Protein AF-A0A925H228-F1 (afdb_monomer_lite)

Foldseek 3Di:
DPDPDDDPDPVSNVVVVVVVVVVVVVVVVVQVVVQPPPDDQWGPQDPVVRDIDGNVVVVVVVVPDDDDDDDDDDDDDDDDPPDDPDDDPPDDDPVNVVVVVVVPDDDDDDDDD

Radius of gyration: 24.01 Å; chains: 1; bounding box: 73×30×55 Å

Sequence (113 aa):
FGSPKTPVFLEAMLLHQLDTLDSRMECMRGFLQKDRLVEGCWTGYNTTLERSFLKKAKYLEELEKPAPVQQTAGDTTVHVPVLKPAPPPKNGSAFADKLRGALRTEPYLRTEP

pLDDT: mean 72.55, std 17.24, range [35.56, 94.06]

Secondary structure (DSSP, 8-state):
---SSPP-SHHHHHHHHHHHHHHHHHHHHHHHHHGGGS-SSBPPPBTTTTB--B-HHHHHHHHHSPPPP----------------PPPPS---HHHHHHHHHHH---------

Structure (mmCIF, N/CA/C/O backbone):
data_AF-A0A925H228-F1
#
_entry.id   AF-A0A925H228-F1
#
loop_
_atom_site.group_PDB
_atom_site.id
_atom_site.type_symbol
_atom_site.label_atom_id
_atom_site.label_alt_id
_atom_site.label_comp_id
_atom_site.label_asym_id
_atom_site.label_entity_id
_atom_site.label_seq_id
_atom_site.pdbx_PDB_ins_code
_atom_site.Cartn_x
_atom_site.Cartn_y
_atom_site.Cartn_z
_atom_site.occupancy
_atom_site.B_iso_or_equiv
_atom_site.auth_seq_id
_atom_site.auth_comp_id
_atom_site.auth_asym_id
_atom_site.auth_atom_id
_atom_site.pdbx_PDB_model_num
ATOM 1 N N . PHE A 1 1 ? -3.306 1.094 -19.401 1.00 52.25 1 PHE A N 1
ATOM 2 C CA . PHE A 1 1 ? -2.448 -0.077 -19.669 1.00 52.25 1 PHE A CA 1
ATOM 3 C C . PHE A 1 1 ? -1.755 0.138 -21.012 1.00 52.25 1 PHE A C 1
ATOM 5 O O . PHE A 1 1 ? -2.177 -0.378 -22.038 1.00 52.25 1 PHE A O 1
ATOM 12 N N . GLY A 1 2 ? -0.789 1.057 -21.028 1.00 68.94 2 GLY A N 1
ATOM 13 C CA . GLY A 1 2 ? -0.068 1.470 -22.231 1.00 68.94 2 GLY A CA 1
ATOM 14 C C . GLY A 1 2 ? 1.305 0.811 -22.255 1.00 68.94 2 GLY A C 1
ATOM 15 O O . GLY A 1 2 ? 1.993 0.828 -21.243 1.00 68.94 2 GLY A O 1
ATOM 16 N N . SER A 1 3 ? 1.668 0.261 -23.415 1.00 55.19 3 SER A N 1
ATOM 17 C CA . SER A 1 3 ? 2.819 -0.608 -23.702 1.00 55.19 3 SER A CA 1
ATOM 18 C C . SER A 1 3 ? 2.706 -2.049 -23.162 1.00 55.19 3 SER A C 1
ATOM 20 O O . SER A 1 3 ? 2.914 -2.282 -21.977 1.00 55.19 3 SER A O 1
ATOM 22 N N . PRO A 1 4 ? 2.457 -3.052 -24.033 1.00 70.56 4 PRO A N 1
ATOM 23 C CA . PRO A 1 4 ? 2.530 -4.475 -23.680 1.00 70.56 4 PRO A CA 1
ATOM 24 C C . PRO A 1 4 ? 3.973 -4.977 -23.489 1.00 70.56 4 PRO A C 1
ATOM 26 O O . PRO A 1 4 ? 4.179 -6.154 -23.202 1.00 70.56 4 PRO A O 1
ATOM 29 N N . LYS A 1 5 ? 4.986 -4.119 -23.690 1.00 69.06 5 LYS A N 1
ATOM 30 C CA . LYS A 1 5 ? 6.390 -4.464 -23.453 1.00 69.06 5 LYS A CA 1
ATOM 31 C C . LYS A 1 5 ? 6.749 -4.223 -21.993 1.00 69.06 5 LYS A C 1
ATOM 33 O O . LYS A 1 5 ? 6.709 -3.085 -21.527 1.00 69.06 5 LYS A O 1
ATOM 38 N N . THR A 1 6 ? 7.171 -5.292 -21.324 1.00 68.44 6 THR A N 1
ATOM 39 C CA . THR A 1 6 ? 7.819 -5.237 -20.014 1.00 68.44 6 THR A CA 1
ATOM 40 C C . THR A 1 6 ? 9.039 -4.312 -20.085 1.00 68.44 6 THR A C 1
ATOM 42 O O . THR A 1 6 ? 9.808 -4.410 -21.048 1.00 68.44 6 THR A O 1
ATOM 45 N N . PRO A 1 7 ? 9.229 -3.398 -19.118 1.00 79.38 7 PRO A N 1
ATOM 46 C CA . PRO A 1 7 ? 10.417 -2.555 -19.079 1.00 79.38 7 PRO A CA 1
ATOM 47 C C . PRO A 1 7 ? 11.682 -3.422 -19.018 1.00 79.38 7 PRO A C 1
ATOM 49 O O . PRO A 1 7 ? 11.777 -4.327 -18.195 1.00 79.38 7 PRO A O 1
ATOM 52 N N . VAL A 1 8 ? 12.640 -3.153 -19.910 1.00 82.12 8 VAL A N 1
ATOM 53 C CA . VAL A 1 8 ? 13.906 -3.910 -20.023 1.00 82.12 8 VAL A CA 1
ATOM 54 C C . VAL A 1 8 ? 15.065 -3.181 -19.325 1.00 82.12 8 VAL A C 1
ATOM 56 O O . VAL A 1 8 ? 16.077 -3.789 -18.995 1.00 82.12 8 VAL A O 1
ATOM 59 N N . PHE A 1 9 ? 14.906 -1.880 -19.062 1.00 83.62 9 PHE A N 1
ATOM 60 C CA . PHE A 1 9 ? 15.854 -1.075 -18.290 1.00 83.62 9 PHE A CA 1
ATOM 61 C C . PHE A 1 9 ? 15.573 -1.191 -16.790 1.00 83.62 9 PHE A C 1
ATOM 63 O O . PHE A 1 9 ? 14.410 -1.246 -16.375 1.00 83.62 9 PHE A O 1
ATOM 70 N N . LEU A 1 10 ? 16.632 -1.182 -15.978 1.00 87.56 10 LEU A N 1
ATOM 71 C CA . LEU A 1 10 ? 16.542 -1.344 -14.524 1.00 87.56 10 LEU A CA 1
ATOM 72 C C . LEU A 1 10 ? 15.731 -0.216 -13.873 1.00 87.56 10 LEU A C 1
ATOM 74 O O . LEU A 1 10 ? 14.89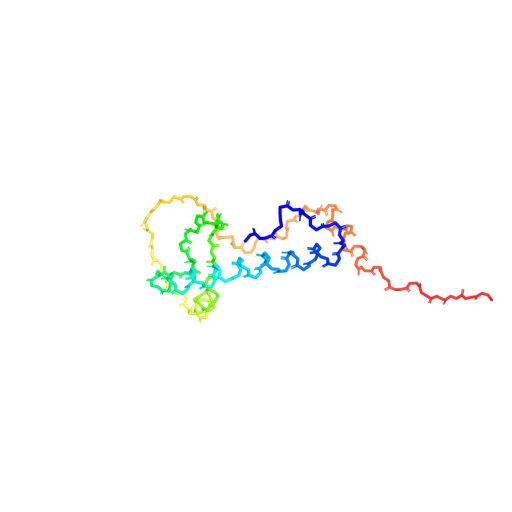2 -0.471 -13.009 1.00 87.56 10 LEU A O 1
ATOM 78 N N . GLU A 1 11 ? 15.921 1.017 -14.334 1.00 88.62 11 GLU A N 1
ATOM 79 C CA . GLU A 1 11 ? 15.226 2.208 -13.841 1.00 88.62 11 GLU A CA 1
ATOM 80 C C . GLU A 1 11 ? 13.722 2.130 -14.131 1.00 88.62 11 GLU A C 1
ATOM 82 O O . GLU A 1 11 ? 12.892 2.437 -13.275 1.00 88.62 11 GLU A O 1
ATOM 87 N N . ALA A 1 12 ? 13.358 1.657 -15.326 1.00 88.00 12 ALA A N 1
ATOM 88 C CA . ALA A 1 12 ? 11.966 1.499 -15.733 1.00 88.00 12 ALA A CA 1
ATOM 89 C C . ALA A 1 12 ? 11.283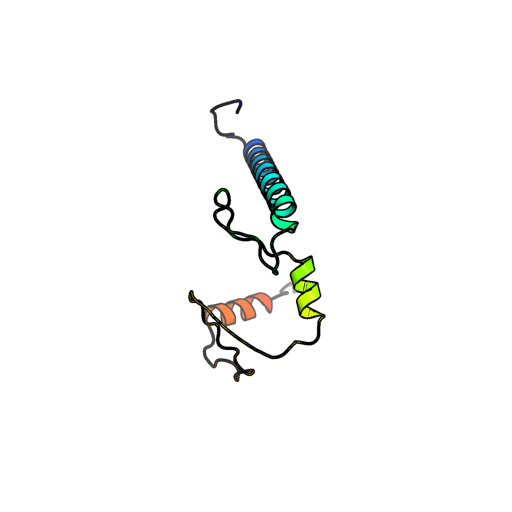 0.322 -15.011 1.00 88.00 12 ALA A C 1
ATOM 91 O O . ALA A 1 12 ? 10.098 0.407 -14.687 1.00 88.00 12 ALA A O 1
ATOM 92 N N . MET A 1 13 ? 12.023 -0.754 -14.717 1.00 87.69 13 MET A N 1
ATOM 93 C CA . MET A 1 13 ? 11.528 -1.871 -13.907 1.00 87.69 13 MET A CA 1
ATOM 94 C C . MET A 1 13 ? 11.228 -1.421 -12.472 1.00 87.69 13 MET A C 1
ATOM 96 O O . MET A 1 13 ? 10.160 -1.732 -11.943 1.00 87.69 13 MET A O 1
ATOM 100 N N . LEU A 1 14 ? 12.132 -0.647 -11.861 1.00 89.88 14 LEU A N 1
ATOM 101 C CA . LEU A 1 14 ? 11.921 -0.077 -10.530 1.00 89.88 14 LEU A CA 1
ATOM 102 C C . LEU A 1 14 ? 10.683 0.824 -10.507 1.00 89.88 14 LEU A C 1
ATOM 104 O O . LEU A 1 14 ? 9.822 0.662 -9.643 1.00 89.88 14 LEU A O 1
ATOM 108 N N . LEU A 1 15 ? 10.571 1.738 -11.472 1.00 89.44 15 LEU A N 1
ATOM 109 C CA . LEU A 1 15 ? 9.442 2.662 -11.547 1.00 89.44 15 LEU A CA 1
ATOM 110 C C . LEU A 1 15 ? 8.108 1.924 -11.722 1.00 89.44 15 LEU A C 1
ATOM 112 O O . LEU A 1 15 ? 7.134 2.252 -11.049 1.00 89.44 15 LEU A O 1
ATOM 116 N N . HIS A 1 16 ? 8.071 0.889 -12.562 1.00 89.44 16 HIS A N 1
ATOM 117 C CA . HIS A 1 16 ? 6.884 0.050 -12.725 1.00 89.44 16 HIS A CA 1
ATOM 118 C C . HIS A 1 16 ? 6.500 -0.685 -11.433 1.00 89.44 16 HIS A C 1
ATOM 120 O O . HIS A 1 16 ? 5.316 -0.802 -11.102 1.00 89.44 16 HIS A O 1
ATOM 126 N N . GLN A 1 17 ? 7.490 -1.166 -10.678 1.00 90.56 17 GLN A N 1
ATOM 127 C CA . GLN A 1 17 ? 7.222 -1.805 -9.396 1.00 90.56 17 GLN A CA 1
ATOM 128 C C . GLN A 1 17 ? 6.658 -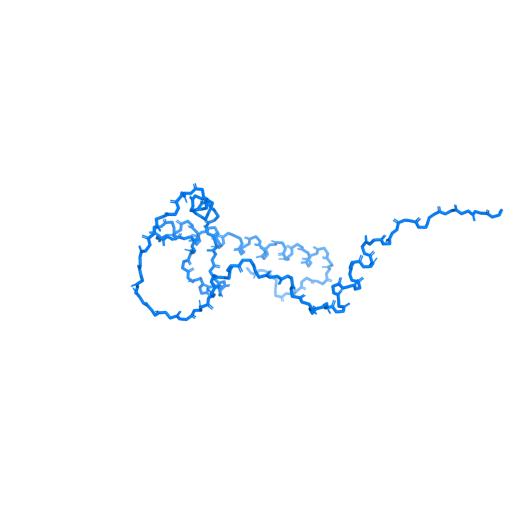0.804 -8.384 1.00 90.56 17 GLN A C 1
ATOM 130 O O . GLN A 1 17 ? 5.727 -1.153 -7.660 1.00 90.56 17 GLN A O 1
ATOM 135 N N . LEU A 1 18 ? 7.177 0.426 -8.356 1.00 94.06 18 LEU A N 1
ATOM 136 C CA . LEU A 1 18 ? 6.656 1.499 -7.508 1.00 94.06 18 LEU A CA 1
ATOM 137 C C . LEU A 1 18 ? 5.211 1.862 -7.874 1.00 94.06 18 LEU A C 1
ATOM 139 O O . LEU A 1 18 ? 4.373 1.931 -6.981 1.00 94.06 18 LEU A O 1
ATOM 143 N N . ASP A 1 19 ? 4.899 1.982 -9.163 1.00 91.12 19 ASP A N 1
ATOM 144 C CA . ASP A 1 19 ? 3.536 2.224 -9.663 1.00 91.12 19 ASP A CA 1
ATOM 145 C C . ASP A 1 19 ? 2.561 1.097 -9.268 1.00 91.12 19 ASP A C 1
ATOM 147 O O . ASP A 1 19 ? 1.454 1.327 -8.771 1.00 91.12 19 ASP A O 1
ATOM 151 N N . THR A 1 20 ? 3.012 -0.155 -9.393 1.00 89.94 20 THR A N 1
ATOM 152 C CA . THR A 1 20 ? 2.230 -1.330 -8.980 1.00 89.94 20 THR A CA 1
ATOM 153 C C . THR A 1 20 ? 1.987 -1.340 -7.471 1.00 89.94 20 THR A C 1
ATOM 155 O O . THR A 1 20 ? 0.897 -1.696 -7.014 1.00 89.94 20 THR A O 1
ATOM 158 N N . LEU A 1 2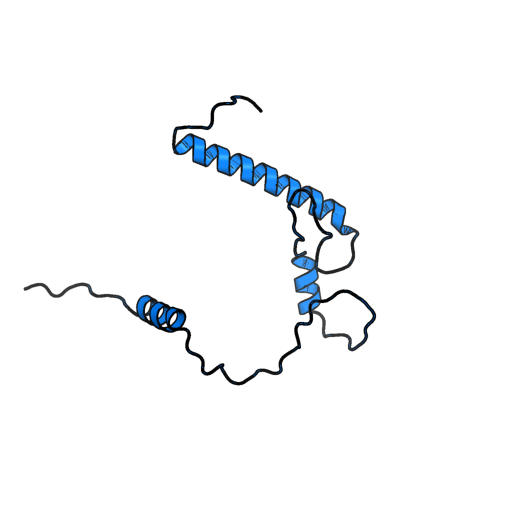1 ? 2.996 -0.976 -6.677 1.00 93.56 21 LEU A N 1
ATOM 159 C CA . LEU A 1 21 ? 2.862 -0.885 -5.225 1.00 93.56 21 LEU A CA 1
ATOM 160 C C . LEU A 1 21 ? 1.897 0.232 -4.830 1.00 93.56 21 LEU A C 1
ATOM 162 O O . LEU A 1 21 ? 1.047 -0.003 -3.971 1.00 93.56 21 LEU A O 1
ATOM 166 N N . ASP A 1 22 ? 1.971 1.386 -5.487 1.00 92.12 22 ASP A N 1
ATOM 167 C CA . ASP A 1 22 ? 1.071 2.513 -5.245 1.00 92.12 22 ASP A CA 1
ATOM 168 C C . ASP A 1 22 ? -0.391 2.134 -5.512 1.00 92.12 22 ASP A C 1
ATOM 170 O O . ASP A 1 22 ? -1.244 2.225 -4.624 1.00 92.12 22 ASP A O 1
ATOM 174 N N . SER A 1 23 ? -0.658 1.529 -6.672 1.00 92.31 23 SER A N 1
ATOM 175 C CA . SER A 1 23 ? -1.994 1.029 -7.021 1.00 92.31 23 SER A CA 1
ATOM 176 C C . SER A 1 23 ? -2.536 0.020 -5.994 1.00 92.31 23 SER A C 1
ATOM 178 O O . SER A 1 23 ? -3.725 0.032 -5.652 1.00 92.31 23 SER A O 1
ATOM 180 N N . ARG A 1 24 ? -1.679 -0.858 -5.450 1.00 90.75 24 ARG A N 1
ATOM 181 C CA . ARG A 1 24 ? -2.091 -1.811 -4.403 1.00 90.75 24 ARG A CA 1
ATOM 182 C C . ARG A 1 24 ? -2.355 -1.125 -3.066 1.00 90.75 24 ARG A C 1
ATOM 184 O O . ARG A 1 24 ? -3.282 -1.539 -2.367 1.00 90.75 24 ARG A O 1
ATOM 191 N N . MET A 1 25 ? -1.571 -0.115 -2.694 1.00 92.75 25 MET A N 1
ATOM 192 C CA . MET A 1 25 ? -1.788 0.649 -1.462 1.00 92.75 25 MET A CA 1
ATOM 193 C C . MET A 1 25 ? -3.095 1.437 -1.516 1.00 92.75 25 MET A C 1
ATOM 195 O O . MET A 1 25 ? -3.853 1.426 -0.545 1.00 92.75 25 MET A O 1
ATOM 199 N N . GLU A 1 26 ? -3.410 2.039 -2.658 1.00 92.94 26 GLU A N 1
ATOM 200 C CA . GLU A 1 26 ? -4.664 2.767 -2.843 1.00 92.94 26 GLU A CA 1
ATOM 201 C C . GLU A 1 26 ? -5.882 1.830 -2.733 1.00 92.94 26 GLU A C 1
ATOM 203 O O . GLU A 1 26 ? -6.859 2.137 -2.043 1.00 92.94 26 GLU A O 1
ATOM 208 N N . CYS A 1 27 ? -5.786 0.614 -3.286 1.00 89.69 27 CYS A N 1
ATOM 209 C CA . CYS A 1 27 ? -6.790 -0.434 -3.084 1.00 89.69 27 CYS A CA 1
ATOM 210 C C . CYS A 1 27 ? -6.960 -0.807 -1.596 1.00 89.69 27 CYS A C 1
ATOM 212 O O . CYS A 1 27 ? -8.089 -0.886 -1.102 1.00 89.69 27 CYS A O 1
ATOM 214 N N . MET A 1 28 ? -5.854 -0.990 -0.861 1.00 89.81 28 MET A N 1
ATOM 215 C CA . MET A 1 28 ? -5.885 -1.275 0.583 1.00 89.81 28 MET A CA 1
ATOM 216 C C . MET A 1 28 ? -6.554 -0.150 1.371 1.00 89.81 28 MET A C 1
ATOM 218 O O . MET A 1 28 ? -7.393 -0.418 2.232 1.00 89.81 28 MET A O 1
ATOM 222 N N . ARG A 1 29 ? -6.222 1.105 1.059 1.00 88.50 29 ARG A N 1
ATOM 223 C CA . ARG A 1 29 ? -6.795 2.285 1.713 1.00 88.50 29 ARG A CA 1
ATOM 224 C C . ARG A 1 29 ? -8.306 2.360 1.501 1.00 88.50 29 ARG A C 1
ATOM 226 O O . ARG A 1 29 ? -9.051 2.516 2.469 1.00 88.50 29 ARG A O 1
ATOM 233 N N . GLY A 1 30 ? -8.762 2.202 0.257 1.00 88.69 30 GLY A N 1
ATOM 234 C CA . GLY A 1 30 ? -10.187 2.203 -0.074 1.00 88.69 30 GLY A CA 1
ATOM 235 C C . GLY A 1 30 ? -10.947 1.052 0.590 1.00 88.69 30 GLY A C 1
ATOM 236 O O . GLY A 1 30 ? -12.070 1.237 1.060 1.00 88.69 30 GLY A O 1
ATOM 237 N N . PHE A 1 31 ? -10.328 -0.125 0.682 1.00 87.62 31 PHE A N 1
ATOM 238 C CA . PHE A 1 31 ? -10.896 -1.262 1.401 1.00 87.62 31 PHE A CA 1
ATOM 239 C C . PHE A 1 31 ? -11.043 -0.978 2.900 1.00 87.62 31 PHE A C 1
ATOM 241 O O . PHE A 1 31 ? -12.127 -1.141 3.456 1.00 87.62 31 PHE A O 1
ATOM 248 N N . LEU A 1 32 ? -9.987 -0.471 3.538 1.00 85.12 32 LEU A N 1
ATOM 249 C CA . LEU A 1 32 ? -9.983 -0.174 4.969 1.00 85.12 32 LEU A CA 1
ATOM 250 C C . LEU A 1 32 ? -10.991 0.927 5.339 1.00 85.12 32 LEU A C 1
ATOM 252 O O . LEU A 1 32 ? -11.622 0.862 6.392 1.00 85.12 32 LEU A O 1
ATOM 256 N N . GLN A 1 33 ? -11.189 1.914 4.459 1.00 85.88 33 GLN A N 1
ATOM 257 C CA . GLN A 1 33 ? -12.197 2.960 4.645 1.00 85.88 33 GLN A CA 1
ATOM 258 C C . GLN A 1 33 ? -13.629 2.399 4.638 1.00 85.88 33 GLN A C 1
ATOM 260 O O . GLN A 1 33 ? -14.459 2.850 5.428 1.00 85.88 33 GLN A O 1
ATOM 265 N N . LYS A 1 34 ? -13.916 1.411 3.779 1.00 85.06 34 LYS A N 1
ATOM 266 C CA . LYS A 1 34 ? -15.226 0.735 3.715 1.00 85.06 34 LYS A CA 1
ATOM 267 C C . LYS A 1 34 ? -15.452 -0.191 4.911 1.00 85.06 34 LYS A C 1
ATOM 269 O O . LYS A 1 34 ? -16.545 -0.232 5.464 1.00 85.06 34 LYS A O 1
ATOM 274 N N . ASP A 1 35 ? -14.404 -0.886 5.340 1.00 83.62 35 ASP A N 1
ATOM 275 C CA . ASP A 1 35 ? -14.439 -1.863 6.433 1.00 83.62 35 ASP A CA 1
ATOM 276 C C . ASP A 1 35 ? -14.454 -1.220 7.842 1.00 83.62 35 ASP A C 1
ATOM 278 O O . ASP A 1 35 ? -14.504 -1.911 8.859 1.00 83.62 35 ASP A O 1
ATOM 282 N N . ARG A 1 36 ? -14.485 0.120 7.935 1.00 72.94 36 ARG A N 1
ATOM 283 C CA . ARG A 1 36 ? -14.606 0.866 9.205 1.00 72.94 36 ARG A CA 1
ATOM 284 C C . ARG A 1 36 ? -15.877 0.522 9.998 1.00 72.94 36 ARG A C 1
ATOM 286 O O . ARG A 1 36 ? -15.898 0.725 11.207 1.00 72.94 36 ARG A O 1
ATOM 293 N N . LEU A 1 37 ? -16.914 0.022 9.324 1.00 71.50 37 LEU A N 1
ATOM 294 C CA . LEU A 1 37 ? -18.179 -0.404 9.934 1.00 71.50 37 LEU A CA 1
ATOM 295 C C . LEU A 1 37 ? -18.112 -1.809 10.555 1.00 71.50 37 LEU A C 1
ATOM 297 O O . LEU A 1 37 ? -18.983 -2.154 11.345 1.00 71.50 37 LEU A O 1
ATOM 301 N N . VAL A 1 38 ? -17.107 -2.617 10.204 1.00 75.44 38 VAL A N 1
ATOM 302 C CA . VAL A 1 38 ? -16.944 -3.969 10.749 1.00 75.44 38 VAL A CA 1
ATOM 303 C C . VAL A 1 38 ? -16.254 -3.875 12.106 1.00 75.44 38 VAL A C 1
ATOM 305 O O . VAL A 1 38 ? -15.141 -3.345 12.213 1.00 75.44 38 VAL A O 1
ATOM 308 N N . GLU A 1 39 ? -16.917 -4.385 13.142 1.00 71.56 39 GLU A N 1
ATOM 309 C CA . GLU A 1 39 ? -16.366 -4.454 14.494 1.00 71.56 39 GLU A CA 1
ATOM 310 C C . GLU A 1 39 ? -15.234 -5.490 14.589 1.00 71.56 39 GLU A C 1
ATOM 312 O O . GLU A 1 39 ? -15.259 -6.529 13.932 1.00 71.56 39 GLU A O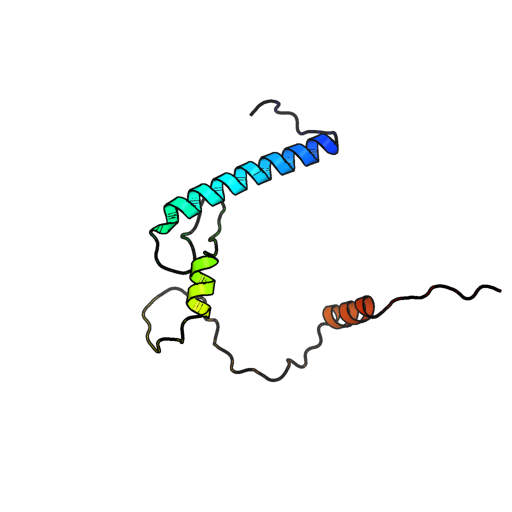 1
ATOM 317 N N . GLY A 1 40 ? -14.219 -5.191 15.406 1.00 79.56 40 GLY A N 1
ATOM 318 C CA . GLY A 1 40 ? -13.045 -6.041 15.620 1.00 79.56 40 GLY A CA 1
ATOM 319 C C . GLY A 1 40 ? -11.724 -5.426 15.145 1.00 79.56 40 GLY A C 1
ATOM 320 O O . GLY A 1 40 ? -11.684 -4.400 14.462 1.00 79.56 40 GLY A O 1
ATOM 321 N N . CYS A 1 41 ? -10.618 -6.062 15.535 1.00 83.12 41 CYS A N 1
ATOM 322 C CA . CYS A 1 41 ? -9.256 -5.597 15.239 1.00 83.12 41 CYS A CA 1
ATOM 323 C C . CYS A 1 41 ? -8.754 -5.993 13.851 1.00 83.12 41 CYS A C 1
ATOM 325 O O . CYS A 1 41 ? -7.763 -5.441 13.375 1.00 83.12 41 CYS A O 1
ATOM 327 N N . TRP A 1 42 ? -9.447 -6.904 13.178 1.00 86.25 42 TRP A N 1
ATOM 328 C CA . TRP A 1 42 ? -9.129 -7.341 11.825 1.00 86.25 42 TRP A CA 1
ATOM 329 C C . TRP A 1 42 ? -10.176 -6.838 10.842 1.00 86.25 42 TRP A C 1
ATOM 331 O O . TRP A 1 42 ? -11.329 -6.590 11.202 1.00 86.25 42 TRP A O 1
ATOM 341 N N . THR A 1 43 ? -9.763 -6.654 9.594 1.00 86.56 43 THR A N 1
ATOM 342 C CA . THR A 1 43 ? -10.701 -6.417 8.504 1.00 86.56 43 THR A CA 1
ATOM 343 C C . THR A 1 43 ? -11.339 -7.712 8.028 1.00 86.56 43 THR A C 1
ATOM 345 O O . THR A 1 43 ? -10.783 -8.795 8.238 1.00 86.56 43 THR A O 1
ATOM 348 N N . GLY A 1 44 ? -12.437 -7.599 7.275 1.00 86.38 44 GLY A N 1
ATOM 349 C CA . GLY A 1 44 ? -12.900 -8.702 6.436 1.00 86.38 44 GLY A CA 1
ATOM 350 C C . GLY A 1 44 ? -11.816 -9.207 5.469 1.00 86.38 44 GLY A C 1
ATOM 351 O O . GLY A 1 44 ? -10.794 -8.546 5.235 1.00 86.38 44 GLY A O 1
ATOM 352 N N . TYR A 1 45 ? -12.045 -10.391 4.900 1.00 84.56 45 TYR A N 1
ATOM 353 C CA . TYR A 1 45 ? -11.169 -10.965 3.881 1.00 84.56 45 TYR A CA 1
ATOM 354 C C . TYR A 1 45 ? -11.285 -10.173 2.574 1.00 84.56 45 TYR A C 1
ATOM 356 O O . TYR A 1 45 ? -12.377 -10.012 2.027 1.00 84.56 45 TYR A O 1
ATOM 364 N N . ASN A 1 46 ? -10.161 -9.676 2.060 1.00 84.56 46 ASN A N 1
ATOM 365 C CA . ASN A 1 46 ? -10.123 -8.998 0.771 1.00 84.56 46 ASN A CA 1
ATOM 366 C C . ASN A 1 46 ? -9.802 -10.014 -0.332 1.00 84.56 46 ASN A C 1
ATOM 368 O O . ASN A 1 46 ? -8.695 -10.541 -0.364 1.00 84.56 46 ASN A O 1
ATOM 372 N N . THR A 1 47 ? -10.732 -10.258 -1.256 1.00 84.12 47 THR A N 1
ATOM 373 C CA . THR A 1 47 ? -10.544 -11.212 -2.365 1.00 84.12 47 THR A CA 1
ATOM 374 C C . THR A 1 47 ? -9.515 -10.752 -3.399 1.00 84.12 47 THR A C 1
ATOM 376 O O . THR A 1 47 ? -8.824 -11.579 -3.974 1.00 84.12 47 THR A O 1
ATOM 379 N N . THR A 1 48 ? -9.355 -9.444 -3.618 1.00 83.69 48 THR A N 1
ATOM 380 C CA . THR A 1 48 ? -8.350 -8.882 -4.542 1.00 83.69 48 THR A CA 1
ATOM 381 C C . THR A 1 48 ? -6.923 -9.010 -4.004 1.00 83.69 48 THR A C 1
ATOM 383 O O . THR A 1 48 ? -5.963 -9.103 -4.766 1.00 83.69 48 THR A O 1
ATOM 386 N N . LEU A 1 49 ? -6.766 -8.962 -2.683 1.00 84.00 49 LEU A N 1
ATOM 387 C CA . LEU A 1 49 ? -5.470 -9.009 -2.004 1.00 84.00 49 LEU A CA 1
ATOM 388 C C . LEU A 1 49 ? -5.213 -10.352 -1.310 1.00 84.00 49 LEU A C 1
ATOM 390 O O . LEU A 1 49 ? -4.136 -10.520 -0.742 1.00 84.00 49 LEU A O 1
ATOM 394 N N . GLU A 1 50 ? -6.195 -11.253 -1.361 1.00 86.69 50 GLU A N 1
ATOM 395 C CA . GLU A 1 50 ? -6.228 -12.600 -0.780 1.00 86.69 50 GLU A CA 1
ATOM 396 C C . GLU A 1 50 ? -5.839 -12.657 0.706 1.00 86.69 50 GLU A C 1
ATOM 398 O O . GLU A 1 50 ? -5.313 -13.656 1.199 1.00 86.69 50 GLU A O 1
ATOM 403 N N . ARG A 1 51 ? -6.080 -11.570 1.447 1.00 86.56 51 ARG A N 1
ATOM 404 C CA . ARG A 1 51 ? -5.658 -11.426 2.848 1.00 86.56 51 ARG A CA 1
ATOM 405 C C . ARG A 1 51 ? -6.558 -10.492 3.645 1.00 86.56 51 ARG A C 1
ATOM 407 O O . ARG A 1 51 ? -7.228 -9.626 3.080 1.00 86.56 51 ARG A O 1
ATOM 414 N N . SER A 1 52 ? -6.496 -10.638 4.965 1.00 87.81 52 SER A N 1
ATOM 415 C CA . SER A 1 52 ? -7.083 -9.709 5.936 1.00 87.81 52 SER A CA 1
ATOM 416 C C . SER A 1 52 ? -6.015 -8.769 6.495 1.00 87.81 52 SER A C 1
ATOM 418 O O . SER A 1 52 ? -4.841 -9.131 6.602 1.00 87.81 52 SER A O 1
ATOM 420 N N . PHE A 1 53 ? -6.418 -7.556 6.861 1.00 86.81 53 PHE A N 1
ATOM 421 C CA . PHE A 1 53 ? -5.537 -6.518 7.388 1.00 86.81 53 PHE A CA 1
ATOM 422 C C . PHE A 1 53 ? -5.829 -6.239 8.858 1.00 86.81 53 PHE A C 1
ATOM 424 O O . PHE A 1 53 ? -6.963 -6.350 9.318 1.00 86.81 53 PHE A O 1
ATOM 431 N N . LEU A 1 54 ? -4.793 -5.849 9.596 1.00 87.75 54 LEU A N 1
ATOM 432 C CA . LEU A 1 54 ? -4.921 -5.452 10.992 1.00 87.75 54 LEU A CA 1
ATOM 433 C C . LEU A 1 54 ? -5.266 -3.961 11.088 1.00 87.75 54 LEU A C 1
ATOM 435 O O . LEU A 1 54 ? -4.531 -3.100 10.594 1.00 87.75 54 LEU A O 1
ATOM 439 N N . LYS A 1 55 ? -6.347 -3.639 11.796 1.00 88.25 55 LYS A N 1
ATOM 440 C CA . LYS A 1 55 ? -6.718 -2.273 12.176 1.00 88.25 55 LYS A CA 1
ATOM 441 C C . LYS A 1 55 ? -5.867 -1.850 13.372 1.00 88.25 55 LYS A C 1
ATOM 443 O O . LYS A 1 55 ? -6.280 -1.990 14.519 1.00 88.25 55 LYS A O 1
ATOM 448 N N . LYS A 1 56 ? -4.673 -1.306 13.108 1.00 86.12 56 LYS A N 1
ATOM 449 C CA . LYS A 1 56 ? -3.697 -0.938 14.154 1.00 86.12 56 LYS A CA 1
ATOM 450 C C . LYS A 1 56 ? -4.291 -0.073 15.276 1.00 86.12 56 LYS A C 1
ATOM 452 O O . LYS A 1 56 ? -3.986 -0.324 16.431 1.00 86.12 56 LYS A O 1
ATOM 457 N N . ALA A 1 57 ? -5.137 0.908 14.951 1.00 85.12 57 ALA A N 1
ATOM 458 C CA . ALA A 1 57 ? -5.767 1.770 15.956 1.00 85.12 57 ALA A CA 1
ATOM 459 C C . ALA A 1 57 ? -6.626 0.964 16.946 1.00 85.12 57 ALA A C 1
ATOM 461 O O . ALA A 1 57 ? -6.425 1.058 18.148 1.00 85.12 57 ALA A O 1
ATOM 462 N N . LYS A 1 58 ? -7.498 0.087 16.431 1.00 84.69 58 LYS A N 1
ATOM 463 C CA . LYS A 1 58 ? -8.350 -0.793 17.246 1.00 84.69 58 LYS A CA 1
ATOM 464 C C . LYS A 1 58 ? -7.539 -1.804 18.048 1.00 84.69 58 LYS A C 1
ATOM 466 O O . LYS A 1 58 ? -7.830 -2.031 19.212 1.00 84.69 58 LYS A O 1
ATOM 471 N N . TYR A 1 59 ? -6.499 -2.360 17.433 1.00 86.62 59 TYR A N 1
ATOM 472 C CA . TYR A 1 59 ? -5.605 -3.301 18.096 1.00 86.62 59 TYR A CA 1
ATOM 473 C C . TYR A 1 59 ? -4.864 -2.662 19.278 1.00 86.62 59 TYR A C 1
ATOM 475 O O . TYR A 1 59 ? -4.766 -3.265 20.338 1.00 86.62 59 TYR A O 1
ATOM 483 N N . LEU A 1 60 ? -4.371 -1.429 19.122 1.00 87.12 60 LEU A N 1
ATOM 484 C CA . LEU A 1 60 ? -3.723 -0.706 20.218 1.00 87.12 60 LEU A CA 1
ATOM 485 C C . LEU A 1 60 ? -4.726 -0.301 21.308 1.00 87.12 60 LEU A C 1
ATOM 487 O O . LEU A 1 60 ? -4.433 -0.499 22.482 1.00 87.12 60 LEU A O 1
ATOM 491 N N . GLU A 1 61 ? -5.921 0.170 20.932 1.00 86.00 61 GLU A N 1
ATOM 492 C CA . GLU A 1 61 ? -7.019 0.445 21.877 1.00 86.00 61 GLU A CA 1
ATOM 493 C C . GLU A 1 61 ? -7.380 -0.796 22.717 1.00 86.00 61 GLU A C 1
ATOM 495 O O . GLU A 1 61 ? -7.641 -0.685 23.914 1.00 86.00 61 GLU A O 1
ATOM 500 N N . GLU A 1 62 ? -7.394 -1.984 22.106 1.00 82.12 62 GLU A N 1
ATOM 501 C CA . GLU A 1 62 ? -7.673 -3.247 22.799 1.00 82.12 62 GLU A CA 1
ATOM 502 C C . GLU A 1 62 ? -6.548 -3.642 23.766 1.00 82.12 62 GLU A C 1
ATOM 504 O O . GLU A 1 62 ? -6.834 -4.112 24.865 1.00 82.12 62 GLU A O 1
ATOM 509 N N . LEU A 1 63 ? -5.282 -3.405 23.404 1.00 82.38 63 LEU A N 1
ATOM 510 C CA . LEU A 1 63 ? -4.136 -3.674 24.281 1.00 82.38 63 LEU A CA 1
ATOM 511 C C . LEU A 1 63 ? -4.073 -2.740 25.498 1.00 82.38 63 LEU A C 1
ATOM 513 O O . LEU A 1 63 ? -3.564 -3.135 26.546 1.00 82.38 63 LEU A O 1
ATOM 517 N N . GLU A 1 64 ? -4.565 -1.509 25.364 1.00 78.88 64 GLU A N 1
ATOM 518 C CA . GLU A 1 64 ? -4.587 -0.518 26.447 1.00 78.88 64 GLU A CA 1
ATOM 519 C C . GLU A 1 64 ? -5.777 -0.705 27.405 1.00 78.88 64 GLU A C 1
ATOM 521 O O . GLU A 1 64 ? -5.758 -0.197 28.530 1.00 78.88 64 GLU A O 1
ATOM 526 N N . LYS A 1 65 ? -6.811 -1.454 27.002 1.00 72.12 65 LYS A N 1
ATOM 527 C CA . LYS A 1 65 ? -7.994 -1.699 27.832 1.00 72.12 65 LYS A CA 1
ATOM 528 C C . LYS A 1 65 ? -7.741 -2.867 28.802 1.00 72.12 65 LYS A C 1
ATOM 530 O O . LYS A 1 65 ? -7.379 -3.956 28.359 1.00 72.12 65 LYS A O 1
ATOM 535 N N . PRO A 1 66 ? -7.970 -2.711 30.122 1.00 57.66 66 PRO A N 1
ATOM 536 C CA . PRO A 1 66 ? -7.889 -3.840 31.044 1.00 57.66 66 PRO A CA 1
ATOM 537 C C . PRO A 1 66 ? -8.966 -4.873 30.677 1.00 57.66 66 PRO A C 1
ATOM 539 O O . PRO A 1 66 ? -10.137 -4.531 30.502 1.00 57.66 66 PRO A O 1
ATOM 542 N N . ALA A 1 67 ? -8.540 -6.126 30.506 1.00 61.31 67 ALA A N 1
ATOM 543 C CA . ALA A 1 67 ? -9.332 -7.212 29.936 1.00 61.31 67 ALA A CA 1
ATOM 544 C C . ALA A 1 67 ? -10.701 -7.400 30.627 1.00 61.31 67 ALA A C 1
ATOM 546 O O . ALA A 1 67 ? -10.740 -7.596 31.846 1.00 61.31 67 ALA A O 1
ATOM 547 N N . PRO A 1 68 ? -11.825 -7.446 29.883 1.00 53.44 68 PRO A N 1
ATOM 548 C CA . PRO A 1 68 ? -13.031 -8.088 30.370 1.00 53.44 68 PRO A CA 1
ATOM 549 C C . PRO A 1 68 ? -12.868 -9.609 30.261 1.00 53.44 68 PRO A C 1
ATOM 551 O O . PRO A 1 68 ? -12.449 -10.157 29.243 1.00 53.44 68 PRO A O 1
ATOM 554 N N . VAL A 1 69 ? -13.193 -10.289 31.351 1.00 50.06 69 VAL A N 1
ATOM 555 C CA . VAL A 1 69 ? -13.161 -11.743 31.500 1.00 50.06 69 VAL A CA 1
ATOM 556 C C . VAL A 1 69 ? -14.446 -12.352 30.895 1.00 50.06 69 VAL A C 1
ATOM 558 O O . VAL A 1 69 ? -15.527 -11.937 31.294 1.00 50.06 69 VAL A O 1
ATOM 561 N N . GLN A 1 70 ? -14.292 -13.379 30.028 1.00 48.44 70 GLN A N 1
ATOM 562 C CA . GLN A 1 70 ? -15.279 -14.412 29.575 1.00 48.44 70 GLN A CA 1
ATOM 563 C C . GLN A 1 70 ? -16.364 -13.976 28.543 1.00 48.44 70 GLN A C 1
ATOM 565 O O . GLN A 1 70 ? -16.804 -12.841 28.583 1.00 48.44 70 GLN A O 1
ATOM 570 N N . GLN A 1 71 ? -16.887 -14.775 27.585 1.00 45.88 71 GLN A N 1
ATOM 571 C CA . GLN A 1 71 ? -16.860 -16.220 27.255 1.00 45.88 71 GLN A CA 1
ATOM 572 C C . GLN A 1 71 ? -17.361 -16.475 25.793 1.00 45.88 71 GLN A C 1
ATOM 574 O O . GLN A 1 71 ? -17.893 -15.586 25.142 1.00 45.88 71 GLN A O 1
ATOM 579 N N . THR A 1 72 ? -17.172 -17.707 25.303 1.00 45.59 72 THR A N 1
ATOM 580 C CA . THR A 1 72 ? -17.174 -18.273 23.925 1.00 45.59 72 THR A CA 1
ATOM 581 C C . THR A 1 72 ? -18.520 -18.708 23.294 1.00 45.59 72 THR A C 1
ATOM 583 O O . THR A 1 72 ? -19.337 -19.260 24.024 1.00 45.59 72 THR A O 1
ATOM 586 N N . ALA A 1 73 ? -18.654 -18.642 21.946 1.00 41.19 73 ALA A N 1
ATOM 587 C CA . ALA A 1 73 ? -19.250 -19.640 20.999 1.00 41.19 73 ALA A CA 1
ATOM 588 C C . ALA A 1 73 ? -19.502 -18.989 19.601 1.00 41.19 73 ALA A C 1
ATOM 590 O O . ALA A 1 73 ? -20.136 -17.946 19.555 1.00 41.19 73 ALA A O 1
ATOM 591 N N . GLY A 1 74 ? -19.075 -19.480 18.425 1.00 35.56 74 GLY A N 1
ATOM 592 C CA . GLY A 1 74 ? -18.364 -20.703 18.043 1.00 35.56 74 GLY A CA 1
ATOM 593 C C . GLY A 1 74 ? -17.873 -20.697 16.572 1.00 35.56 74 GLY A C 1
ATOM 594 O O . GLY A 1 74 ? -18.237 -19.825 15.790 1.00 35.56 74 GLY A O 1
ATOM 595 N N . ASP A 1 75 ? -17.026 -21.696 16.282 1.00 40.09 75 ASP A N 1
ATOM 596 C CA . ASP A 1 75 ? -16.629 -22.313 14.993 1.00 40.09 75 ASP A CA 1
ATOM 597 C C . ASP A 1 75 ? -16.063 -21.408 13.871 1.00 40.09 75 ASP A C 1
ATOM 599 O O . ASP A 1 75 ? -16.788 -20.755 13.134 1.00 40.09 75 ASP A O 1
ATOM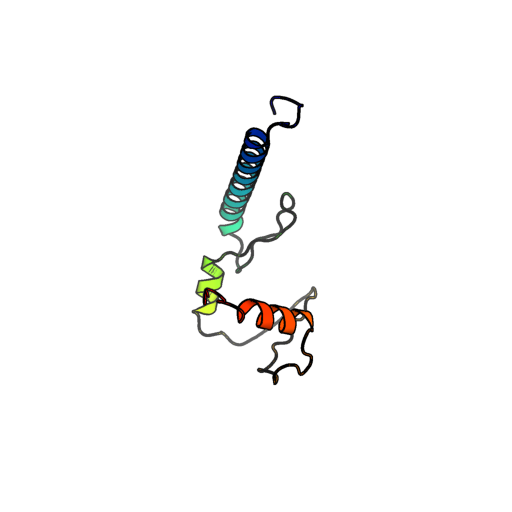 603 N N . THR A 1 76 ? -14.750 -21.332 13.612 1.00 39.22 76 THR A N 1
ATOM 604 C CA . THR A 1 76 ? -13.921 -22.419 13.052 1.00 39.22 76 THR A CA 1
ATOM 605 C C . THR A 1 76 ? -12.423 -22.144 13.308 1.00 39.22 76 THR A C 1
ATOM 607 O O . THR A 1 76 ? -11.884 -21.104 12.941 1.00 39.22 76 THR A O 1
ATOM 610 N N . THR A 1 77 ? -11.781 -23.099 13.983 1.00 40.28 77 THR A N 1
ATOM 611 C CA . THR A 1 77 ? -10.343 -23.421 14.137 1.00 40.28 77 THR A CA 1
ATOM 612 C C . THR A 1 77 ? -9.250 -22.433 13.667 1.00 40.28 77 THR A C 1
ATOM 614 O O . THR A 1 77 ? -8.865 -22.463 12.504 1.00 40.28 77 THR A O 1
ATOM 617 N N . VAL A 1 78 ? -8.587 -21.751 14.617 1.00 37.38 78 VAL A N 1
ATOM 618 C CA . VAL A 1 78 ? -7.150 -21.955 14.935 1.00 37.38 78 VAL A CA 1
ATOM 619 C C . VAL A 1 78 ? -6.960 -21.707 16.437 1.00 37.38 78 VAL A C 1
ATOM 621 O O . VAL A 1 78 ? -7.061 -20.588 16.929 1.00 37.38 78 VAL A O 1
ATOM 624 N N . HIS A 1 79 ? -6.707 -22.778 17.181 1.00 39.66 79 HIS A N 1
ATOM 625 C CA . HIS A 1 79 ? -6.433 -22.755 18.612 1.00 39.66 79 HIS A CA 1
ATOM 626 C C . HIS A 1 79 ? -4.964 -22.369 18.850 1.00 39.66 79 HIS A C 1
ATOM 628 O O . HIS A 1 79 ? -4.068 -23.184 18.626 1.00 39.66 79 HIS A O 1
ATOM 634 N N . VAL A 1 80 ? -4.705 -21.151 19.333 1.00 39.47 80 VAL A N 1
ATOM 635 C CA . VAL A 1 80 ? -3.446 -20.834 20.022 1.00 39.47 80 VAL A CA 1
ATOM 636 C C . VAL A 1 80 ? -3.722 -20.986 21.518 1.00 39.47 80 VAL A C 1
ATOM 638 O O . VAL A 1 80 ? -4.454 -20.165 22.074 1.00 39.47 80 VAL A O 1
ATOM 641 N N . PRO A 1 81 ? -3.198 -22.023 22.198 1.00 43.66 81 PRO A N 1
ATOM 642 C CA . PRO A 1 81 ? -3.292 -22.068 23.642 1.00 43.66 81 PRO A CA 1
ATOM 643 C C . PRO A 1 81 ? -2.433 -20.936 24.196 1.00 43.66 81 PRO A C 1
ATOM 645 O O . PRO A 1 81 ? -1.241 -20.841 23.901 1.00 43.66 81 PRO A O 1
ATOM 648 N N . VAL A 1 82 ? -3.050 -20.089 25.015 1.00 47.66 82 VAL A N 1
ATOM 649 C CA . VAL A 1 82 ? -2.355 -19.153 25.896 1.00 47.66 82 VAL A CA 1
ATOM 650 C C . VAL A 1 82 ? -1.426 -19.972 26.791 1.00 47.66 82 VAL A C 1
ATOM 652 O O . VAL A 1 82 ? -1.853 -20.611 27.755 1.00 47.66 82 VAL A O 1
ATOM 655 N N . LEU A 1 83 ? -0.142 -19.995 26.439 1.00 42.56 83 LEU A N 1
ATOM 656 C CA . LEU A 1 83 ? 0.902 -20.548 27.281 1.00 42.56 83 LEU A CA 1
ATOM 657 C C . LEU A 1 83 ? 1.269 -19.496 28.332 1.00 42.56 83 LEU A C 1
ATOM 659 O O . LEU A 1 83 ? 1.782 -18.424 28.012 1.00 42.56 83 LEU A O 1
ATOM 663 N N . LYS A 1 84 ? 1.074 -19.860 29.606 1.00 46.28 84 LYS A N 1
ATOM 664 C CA . LYS A 1 84 ? 1.938 -19.412 30.711 1.00 46.28 84 LYS A CA 1
ATOM 665 C C . LYS A 1 84 ? 3.393 -19.379 30.217 1.00 46.28 84 LYS A C 1
ATOM 667 O O . LYS A 1 84 ? 3.746 -20.289 29.465 1.00 46.28 84 LYS A O 1
ATOM 672 N N . PRO A 1 85 ? 4.234 -18.408 30.626 1.00 43.00 85 PRO A N 1
ATOM 673 C CA . PRO A 1 85 ? 5.615 -18.326 30.160 1.00 43.00 85 PRO A CA 1
ATOM 674 C C . PRO A 1 85 ? 6.322 -19.651 30.453 1.00 43.00 85 PRO A C 1
ATOM 676 O O . PRO A 1 85 ? 6.643 -19.973 31.597 1.00 43.00 85 PRO A O 1
ATOM 679 N N . ALA A 1 86 ? 6.470 -20.463 29.409 1.00 50.47 86 ALA A N 1
ATOM 680 C CA . ALA A 1 86 ? 7.153 -21.732 29.483 1.00 50.47 86 ALA A CA 1
ATOM 681 C C . ALA A 1 86 ? 8.658 -21.457 29.568 1.00 50.47 86 ALA A C 1
ATOM 683 O O . ALA A 1 86 ? 9.142 -20.496 28.959 1.00 50.47 86 ALA A O 1
ATOM 684 N N . PRO A 1 87 ? 9.405 -22.283 30.319 1.00 60.09 87 PRO A N 1
ATOM 685 C CA . PRO A 1 87 ? 10.857 -22.199 30.355 1.00 60.09 87 PRO A CA 1
ATOM 686 C C . PRO A 1 87 ? 11.429 -22.256 28.929 1.00 60.09 87 PRO A C 1
ATOM 688 O O . PRO A 1 87 ? 10.822 -22.880 28.053 1.00 60.09 87 PRO A O 1
ATOM 691 N N . PRO A 1 88 ? 12.584 -21.610 28.683 1.00 59.81 88 PRO A N 1
ATOM 692 C CA . PRO A 1 88 ? 13.140 -21.470 27.344 1.00 59.81 88 PRO A CA 1
ATOM 693 C C . PRO A 1 88 ? 13.246 -22.842 26.660 1.00 59.81 88 PRO A C 1
ATOM 695 O O . PRO A 1 88 ? 13.769 -23.782 27.274 1.00 59.81 88 PRO A O 1
ATOM 698 N N . PRO A 1 89 ? 12.759 -22.992 25.413 1.00 54.44 89 PRO A N 1
ATOM 699 C CA . PRO A 1 89 ? 12.867 -24.254 24.699 1.00 54.44 89 PRO A CA 1
ATOM 700 C C . PRO A 1 89 ? 14.348 -24.596 24.520 1.00 54.44 89 PRO A C 1
ATOM 702 O O . PRO A 1 89 ? 15.100 -23.861 23.882 1.00 54.44 89 PRO A O 1
ATOM 705 N N . LYS A 1 90 ? 14.771 -25.731 25.087 1.00 58.78 90 LYS A N 1
ATOM 706 C CA . LYS A 1 90 ? 16.145 -26.262 25.036 1.00 58.78 90 LYS A CA 1
ATOM 707 C C . LYS A 1 90 ? 16.521 -26.843 23.665 1.00 58.78 90 LYS A C 1
ATOM 709 O O . LYS A 1 90 ? 17.307 -27.778 23.590 1.00 58.78 90 LYS A O 1
ATOM 714 N N . ASN A 1 91 ? 15.978 -26.291 22.584 1.00 55.62 91 ASN A N 1
ATOM 715 C CA . ASN A 1 91 ? 16.275 -26.732 21.227 1.00 55.62 91 ASN A CA 1
ATOM 716 C C . ASN A 1 91 ? 16.883 -25.544 20.479 1.00 55.62 91 ASN A C 1
ATOM 718 O O . ASN A 1 91 ? 16.185 -24.774 19.820 1.00 55.62 91 ASN A O 1
ATOM 722 N N . GLY A 1 92 ? 18.196 -25.368 20.651 1.00 63.31 92 GLY A N 1
ATOM 723 C CA . GLY A 1 92 ? 18.982 -24.389 19.908 1.00 63.31 92 GLY A CA 1
ATOM 724 C C . GLY A 1 92 ? 18.887 -24.683 18.414 1.00 63.31 92 GLY A C 1
ATOM 725 O O . GLY A 1 92 ? 19.390 -25.695 17.933 1.00 63.31 92 GLY A O 1
ATOM 726 N N . SER A 1 93 ? 18.189 -23.823 17.672 1.00 77.06 93 SER A N 1
ATOM 727 C CA . SER A 1 93 ? 18.239 -23.852 16.213 1.00 77.06 93 SER A CA 1
ATOM 728 C C . SER A 1 93 ? 19.659 -23.497 15.785 1.00 77.06 93 SER A C 1
ATOM 730 O O . SER A 1 93 ? 20.128 -22.393 16.063 1.00 77.06 93 SER A O 1
ATOM 732 N N . ALA A 1 94 ? 20.322 -24.405 15.068 1.00 74.75 94 ALA A N 1
ATOM 733 C CA . ALA A 1 94 ? 21.676 -24.192 14.557 1.00 74.75 94 ALA A CA 1
ATOM 734 C C . ALA A 1 94 ? 21.791 -22.912 13.704 1.00 74.75 94 ALA A C 1
ATOM 736 O O . ALA A 1 94 ? 22.846 -22.282 13.657 1.00 74.75 94 ALA A O 1
ATOM 737 N N . PHE A 1 95 ? 20.695 -22.495 13.059 1.00 77.69 95 PHE A N 1
ATOM 738 C CA . PHE A 1 95 ? 20.612 -21.215 12.358 1.00 77.69 95 PHE A CA 1
ATOM 739 C C . PHE A 1 95 ? 20.639 -20.027 13.327 1.00 77.69 95 PHE A C 1
ATOM 741 O O . PHE A 1 95 ? 21.366 -19.063 13.102 1.00 77.69 95 PHE A O 1
ATOM 748 N N . ALA A 1 96 ? 19.895 -20.108 14.431 1.00 78.25 96 ALA A N 1
ATOM 749 C CA . ALA A 1 96 ? 19.848 -19.056 15.438 1.00 78.25 96 ALA A CA 1
ATOM 750 C C . ALA A 1 96 ? 21.195 -18.894 16.167 1.00 78.25 96 ALA A C 1
ATOM 752 O O . ALA A 1 96 ? 21.589 -17.768 16.467 1.00 78.25 96 ALA A O 1
ATOM 753 N N . ASP A 1 97 ? 21.923 -19.988 16.410 1.00 79.81 97 ASP A N 1
ATOM 754 C CA . ASP A 1 97 ? 23.277 -19.937 16.975 1.00 79.81 97 ASP A CA 1
ATOM 755 C C . ASP A 1 97 ? 24.288 -19.318 16.003 1.00 79.81 97 ASP A C 1
ATOM 757 O O . ASP A 1 97 ? 25.044 -18.425 16.391 1.00 79.81 97 ASP A O 1
ATOM 761 N N . LYS A 1 98 ? 24.249 -19.706 14.721 1.00 80.38 98 LYS A N 1
ATOM 762 C CA . LYS A 1 98 ? 25.109 -19.113 13.682 1.00 80.38 98 LYS A CA 1
ATOM 763 C C . LYS A 1 98 ? 24.823 -17.627 13.463 1.00 80.38 98 LYS A C 1
ATOM 765 O O . LYS A 1 98 ? 25.761 -16.843 13.356 1.00 80.38 98 LYS A O 1
ATOM 770 N N . LEU A 1 99 ? 23.551 -17.227 13.456 1.00 83.12 99 LEU A N 1
ATOM 771 C CA . LEU A 1 99 ? 23.146 -15.828 13.310 1.00 83.12 99 LEU A CA 1
ATOM 772 C C . LEU A 1 99 ? 23.622 -14.978 14.496 1.00 83.12 99 LEU A C 1
ATOM 774 O O . LEU A 1 99 ? 24.161 -13.894 14.298 1.00 83.12 99 LEU A O 1
ATOM 778 N N . ARG A 1 100 ? 23.488 -15.483 15.731 1.00 81.94 100 ARG A N 1
ATOM 779 C CA . ARG A 1 100 ? 24.025 -14.810 16.926 1.00 81.94 100 ARG A CA 1
ATOM 780 C C . ARG A 1 100 ? 25.548 -14.697 16.901 1.00 81.94 100 ARG A C 1
ATOM 782 O O . ARG A 1 100 ? 26.068 -13.699 17.388 1.00 81.94 100 ARG A O 1
ATOM 789 N N . GLY A 1 101 ? 26.244 -15.700 16.363 1.00 79.56 101 GLY A N 1
ATOM 790 C CA . GLY A 1 101 ? 27.692 -15.656 16.153 1.00 79.56 101 GLY A CA 1
ATOM 791 C C . GLY A 1 101 ? 28.089 -14.561 15.164 1.00 79.56 101 GLY A C 1
ATOM 792 O O . GLY A 1 101 ? 28.888 -13.701 15.509 1.00 79.56 101 GLY A O 1
ATOM 793 N N . ALA A 1 102 ? 27.452 -14.533 13.991 1.00 78.38 102 ALA A N 1
ATOM 794 C CA . ALA A 1 102 ? 27.737 -13.551 12.943 1.00 78.38 102 ALA A CA 1
ATOM 795 C C . ALA A 1 102 ? 27.440 -12.103 13.368 1.00 78.38 102 ALA A C 1
ATOM 797 O O . ALA A 1 102 ? 28.181 -11.199 13.017 1.00 78.38 102 ALA A O 1
ATOM 798 N N . LEU A 1 103 ? 26.385 -11.878 14.157 1.00 79.31 103 LEU A N 1
ATOM 799 C CA . LEU A 1 103 ? 26.029 -10.541 14.649 1.00 79.31 103 LEU A CA 1
ATOM 800 C C . LEU A 1 103 ? 26.959 -10.024 15.757 1.00 79.31 103 LEU A C 1
ATOM 802 O O . LEU A 1 103 ? 26.953 -8.830 16.041 1.00 79.31 103 LEU A O 1
ATOM 806 N N . ARG A 1 104 ? 27.710 -10.911 16.424 1.00 74.56 104 ARG A N 1
ATOM 807 C CA . ARG A 1 104 ? 28.675 -10.541 17.475 1.00 74.56 104 ARG A CA 1
ATOM 808 C C . ARG A 1 104 ? 30.090 -10.349 16.945 1.00 74.56 104 ARG A C 1
ATOM 810 O O . ARG A 1 104 ? 30.929 -9.822 17.670 1.00 74.56 104 ARG A O 1
ATOM 817 N N . THR A 1 105 ? 30.366 -10.788 15.724 1.00 67.12 105 THR A N 1
ATOM 818 C CA . THR A 1 105 ? 31.649 -10.547 15.078 1.00 67.12 105 THR A CA 1
ATOM 819 C C . THR A 1 105 ? 31.583 -9.205 14.363 1.00 67.12 105 THR A C 1
ATOM 821 O O . THR A 1 105 ? 30.874 -9.078 13.378 1.00 67.12 105 THR A O 1
ATOM 824 N N . GLU A 1 106 ? 32.240 -8.196 14.934 1.00 57.88 106 GLU A N 1
ATOM 825 C CA . GLU A 1 106 ? 33.172 -7.257 14.278 1.00 57.88 106 GLU A CA 1
ATOM 826 C C . GLU A 1 106 ? 33.621 -6.216 15.335 1.00 57.88 106 GLU A C 1
ATOM 828 O O . GLU A 1 106 ? 32.801 -5.842 16.178 1.00 57.88 106 GLU A O 1
ATOM 833 N N . PRO A 1 107 ? 34.893 -5.754 15.365 1.00 54.53 107 PRO A N 1
ATOM 834 C CA . PRO A 1 107 ? 35.646 -5.345 14.177 1.00 54.53 107 PRO A CA 1
ATOM 835 C C . PRO A 1 107 ? 37.108 -5.827 14.152 1.00 54.53 107 PRO A C 1
ATOM 837 O O . PRO A 1 107 ? 37.896 -5.492 15.039 1.00 54.53 107 PRO A O 1
ATOM 840 N N . TYR A 1 108 ? 37.529 -6.516 13.090 1.00 50.97 108 TYR A N 1
ATOM 841 C CA . TYR A 1 108 ? 38.958 -6.555 12.755 1.00 50.97 108 TYR A CA 1
ATOM 842 C C . TYR A 1 108 ? 39.302 -5.394 11.818 1.00 50.97 108 TYR A C 1
ATOM 844 O O . TYR A 1 108 ? 39.179 -5.489 10.599 1.00 50.97 108 TYR A O 1
ATOM 852 N N . LEU A 1 109 ? 39.778 -4.290 12.396 1.00 59.53 109 LEU A N 1
ATOM 853 C CA . LEU A 1 109 ? 40.660 -3.373 11.683 1.00 59.53 109 LEU A CA 1
ATOM 854 C C . LEU A 1 109 ? 41.940 -3.133 12.491 1.00 59.53 109 LEU A C 1
ATOM 856 O O . LEU A 1 109 ? 41.898 -2.556 13.574 1.00 59.53 109 LEU A O 1
ATOM 860 N N . ARG A 1 110 ? 43.055 -3.481 11.832 1.00 50.69 110 ARG A N 1
ATOM 861 C CA . ARG A 1 110 ? 44.398 -2.882 11.911 1.00 50.69 110 ARG A CA 1
ATOM 862 C C . ARG A 1 110 ? 45.323 -3.320 13.054 1.00 50.69 110 ARG A C 1
ATOM 864 O O . ARG A 1 110 ? 45.257 -2.782 14.149 1.00 50.69 110 ARG A O 1
ATOM 871 N N . THR A 1 111 ? 46.341 -4.097 12.683 1.00 52.81 111 THR A N 1
ATOM 872 C CA . THR A 1 111 ? 47.742 -3.778 13.017 1.00 52.81 111 THR A CA 1
ATOM 873 C C . THR A 1 111 ? 48.638 -4.163 11.835 1.00 52.81 111 THR A C 1
ATOM 875 O O . THR A 1 111 ? 48.820 -5.346 11.556 1.00 52.81 111 THR A O 1
ATOM 878 N N . GLU A 1 112 ? 49.117 -3.136 11.131 1.00 50.66 112 GLU A N 1
ATOM 879 C CA . GLU A 1 112 ? 50.203 -3.150 10.136 1.00 50.66 112 GLU A CA 1
ATOM 880 C C . GLU A 1 112 ? 51.523 -3.652 10.766 1.00 50.66 112 GLU A C 1
ATOM 882 O O . GLU A 1 112 ? 51.690 -3.496 11.982 1.00 50.66 112 GLU A O 1
ATOM 887 N N . PRO A 1 113 ? 52.491 -4.161 9.986 1.00 65.06 113 PRO A N 1
ATOM 888 C CA . PRO A 1 113 ? 53.913 -3.965 10.258 1.00 65.06 113 PRO A CA 1
ATOM 889 C C . PRO A 1 113 ? 54.452 -2.659 9.649 1.00 65.06 113 PRO A C 1
ATOM 891 O O . PRO A 1 113 ? 54.097 -2.340 8.492 1.00 65.06 113 PRO A O 1
#